Protein AF-A0AAW2T890-F1 (afdb_monomer_lite)

Sequence (134 aa):
MDVESGPPPLPPSPPPSSTTHSPITRLNSYVAKSRVGRRFKITERNTTFTTELRAGTATFLTMAYILAVNASILSDSGGTCSVSDCIPLCSDPSVSPADCVNRPNLRLVPPTSPANSSPSTPATPPVWRKPGKI

Secondary structure (DSSP, 8-state):
-----PPPPPPPPPP-------HHHHHHHHHHHSHHHHHHTTTTTT--HHHHHHHHHHHHHHHHHHHHHHHHHHHHTT----GGGSSPEESSTTS-HHHHTT-TT--EE--------------------PPP--

pLDDT: mean 71.13, std 16.73, range [35.78, 95.06]

InterPro domains:
  IPR045018 Azaguanine-like transporters [PTHR43337] (24-105)

Foldseek 3Di:
DDPPPDDDDDPPDPPDPDDPPDVQNVVQVVCCPDPNVVVVVCVVVVHTPVVVVVVVVVVVVVVVVVVVVVVVCCVVVPNDDDPVQQDFAKPDNVDDPVCQVVDPPIDGHRRDDDDDDPVPDDDDDDDDPPPDDD

Structure (mmCIF, N/CA/C/O backbone):
data_AF-A0AAW2T890-F1
#
_entry.id   AF-A0AAW2T890-F1
#
loop_
_atom_site.group_PDB
_atom_site.id
_atom_site.type_symbol
_atom_site.label_atom_id
_atom_site.label_alt_id
_atom_site.label_comp_id
_atom_site.label_asym_id
_atom_site.label_entity_id
_atom_site.label_seq_id
_atom_site.pdbx_PDB_ins_code
_atom_site.Cartn_x
_atom_site.Cartn_y
_atom_site.Cartn_z
_atom_site.occupancy
_atom_site.B_iso_or_equiv
_atom_site.auth_seq_id
_atom_site.auth_comp_id
_atom_site.auth_asym_id
_atom_site.auth_atom_id
_atom_site.pdbx_PDB_model_num
ATOM 1 N N . MET A 1 1 ? -1.557 26.501 67.292 1.00 51.91 1 MET A N 1
ATOM 2 C CA . MET A 1 1 ? -2.720 26.872 66.447 1.00 51.91 1 MET A CA 1
ATOM 3 C C . MET A 1 1 ? -2.373 26.361 65.074 1.00 51.91 1 MET A C 1
ATOM 5 O O . MET A 1 1 ? -1.928 27.106 64.213 1.00 51.91 1 MET A O 1
ATOM 9 N N . ASP A 1 2 ? -2.459 25.052 64.938 1.00 50.38 2 ASP A N 1
ATOM 10 C CA . ASP A 1 2 ? -1.908 24.328 63.810 1.00 50.38 2 ASP A CA 1
ATOM 11 C C . ASP A 1 2 ? -3.112 23.989 62.944 1.00 50.38 2 ASP A C 1
ATOM 13 O O . ASP A 1 2 ? -3.870 23.061 63.220 1.00 50.38 2 ASP A O 1
ATOM 17 N N . VAL A 1 3 ? -3.377 24.873 61.980 1.00 64.62 3 VAL A N 1
ATOM 18 C CA . VAL A 1 3 ? -4.395 24.655 60.955 1.00 64.62 3 VAL A CA 1
ATOM 19 C C . VAL A 1 3 ? -3.857 23.548 60.057 1.00 64.62 3 VAL A C 1
ATOM 21 O O . VAL A 1 3 ? -3.076 23.805 59.140 1.00 64.62 3 VAL A O 1
ATOM 24 N N . GLU A 1 4 ? -4.248 22.315 60.378 1.00 65.62 4 GLU A N 1
ATOM 25 C CA . GLU A 1 4 ? -4.163 21.131 59.522 1.00 65.62 4 GLU A CA 1
ATOM 26 C C . GLU A 1 4 ? -4.778 21.481 58.162 1.00 65.62 4 GLU A C 1
ATOM 28 O O . GLU A 1 4 ? -5.989 21.428 57.943 1.00 65.62 4 GLU A O 1
ATOM 33 N N . SER A 1 5 ? -3.918 21.937 57.258 1.00 63.44 5 SER A N 1
ATOM 34 C CA . SER A 1 5 ? -4.262 22.286 55.889 1.00 63.44 5 SER A CA 1
ATOM 35 C C . SER A 1 5 ? -4.198 20.998 55.082 1.00 63.44 5 SER A C 1
ATOM 37 O O . SER A 1 5 ? -3.229 20.739 54.370 1.00 63.44 5 SER A O 1
ATOM 39 N N . GLY A 1 6 ? -5.213 20.151 55.265 1.00 77.00 6 GLY A N 1
ATOM 40 C CA . GLY A 1 6 ? -5.371 18.932 54.484 1.00 77.00 6 GLY A CA 1
ATOM 41 C C . GLY A 1 6 ? -5.360 19.241 52.978 1.00 77.00 6 GLY A C 1
ATOM 42 O O . GLY A 1 6 ? -5.813 20.316 52.567 1.00 77.00 6 GLY A O 1
ATOM 43 N N . PRO A 1 7 ? -4.831 18.332 52.138 1.00 78.12 7 PRO A N 1
ATOM 44 C CA . PRO A 1 7 ? -4.754 18.550 50.701 1.00 78.12 7 PRO A CA 1
ATOM 45 C C . PRO A 1 7 ? -6.147 18.839 50.117 1.00 78.12 7 PRO A C 1
ATOM 47 O O . PRO A 1 7 ? -7.130 18.224 50.544 1.00 78.12 7 PRO A O 1
ATOM 50 N N . PRO A 1 8 ? -6.253 19.771 49.151 1.00 78.69 8 PRO A N 1
ATOM 51 C CA . PRO A 1 8 ? -7.528 20.134 48.555 1.00 78.69 8 PRO A CA 1
ATOM 52 C C . PRO A 1 8 ? -8.201 18.892 47.949 1.00 78.69 8 PRO A C 1
ATOM 54 O O . PRO A 1 8 ? -7.510 18.043 47.376 1.00 78.69 8 PRO A O 1
ATOM 57 N N . PRO A 1 9 ? -9.536 18.766 48.058 1.00 78.75 9 PRO A N 1
ATOM 58 C CA . PRO A 1 9 ? -10.257 17.657 47.453 1.00 78.75 9 PRO A CA 1
ATOM 59 C C . PRO A 1 9 ? -9.964 17.608 45.951 1.00 78.75 9 PRO A C 1
ATOM 61 O O . PRO A 1 9 ? -10.035 18.622 45.253 1.00 78.75 9 PRO A O 1
ATOM 64 N N . LEU A 1 10 ? -9.601 16.417 45.469 1.00 81.00 10 LEU A N 1
ATOM 65 C CA . LEU A 1 10 ? -9.367 16.173 44.050 1.00 81.00 10 LEU A CA 1
ATOM 66 C C . LEU A 1 10 ? -10.628 16.548 43.252 1.00 81.00 10 LEU A C 1
ATOM 68 O O . LEU A 1 10 ? -11.741 16.274 43.712 1.00 81.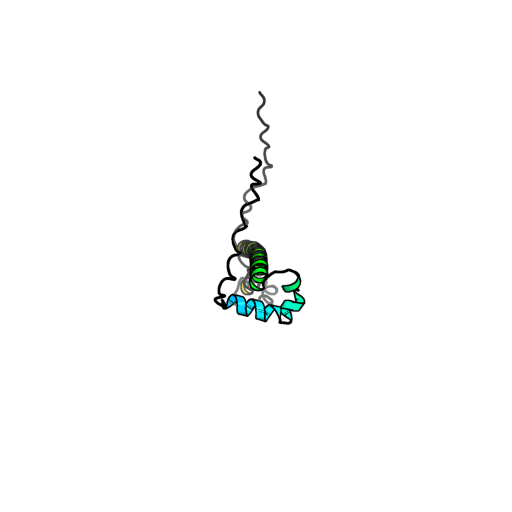00 10 LEU A O 1
ATOM 72 N N . PRO A 1 11 ? -10.482 17.158 42.062 1.00 82.06 11 PRO A N 1
ATOM 73 C CA . PRO A 1 11 ? -11.625 17.451 41.212 1.00 82.06 11 PRO A CA 1
ATOM 74 C C . PRO A 1 11 ? -12.380 16.153 40.878 1.00 82.06 11 PRO A C 1
ATOM 76 O O . PRO A 1 11 ? -11.744 15.106 40.707 1.00 82.06 11 PRO A O 1
ATOM 79 N N . PRO A 1 12 ? -13.722 16.195 40.767 1.00 80.06 12 PRO A N 1
ATOM 80 C CA . PRO A 1 12 ? -14.492 15.047 40.316 1.00 80.06 12 PRO A CA 1
ATOM 81 C C . PRO A 1 12 ? -13.976 14.605 38.945 1.00 80.06 12 PRO A C 1
ATOM 83 O O . PRO A 1 12 ? -13.719 15.431 38.064 1.00 80.06 12 PRO A O 1
ATOM 86 N N . SER A 1 13 ? -13.798 13.295 38.777 1.00 72.94 13 SER A N 1
ATOM 87 C CA . SER A 1 13 ? -13.437 12.708 37.492 1.00 72.94 13 SER A CA 1
ATOM 88 C C . SER A 1 13 ? -14.429 13.177 36.417 1.00 72.94 13 SER A C 1
ATOM 90 O O . SER A 1 13 ? -15.637 13.210 36.674 1.00 72.94 13 SER A O 1
ATOM 92 N N . PRO A 1 14 ? -13.955 13.570 35.219 1.00 78.25 14 PRO A N 1
ATOM 93 C CA . PRO A 1 14 ? -14.851 13.975 34.148 1.00 78.25 14 PRO A CA 1
ATOM 94 C C . PRO A 1 14 ? -15.838 12.834 33.842 1.00 78.25 14 PRO A C 1
ATOM 96 O O . PRO A 1 14 ? -15.431 11.665 33.841 1.00 78.25 14 PRO A O 1
ATOM 99 N N . PRO A 1 15 ? -17.126 13.139 33.595 1.00 71.62 15 PRO A N 1
ATOM 100 C CA . PRO A 1 15 ? -18.111 12.124 33.243 1.00 71.62 15 PRO A CA 1
ATOM 101 C C . PRO A 1 15 ? -17.660 11.377 31.979 1.00 71.62 15 PRO A C 1
ATOM 103 O O . PRO A 1 15 ? -17.049 11.993 31.099 1.00 71.62 15 PRO A O 1
ATOM 106 N N . PRO A 1 16 ? -17.951 10.067 31.855 1.00 62.84 16 PRO A N 1
ATOM 107 C CA . PRO A 1 16 ? -17.653 9.323 30.640 1.00 62.84 16 PRO A CA 1
ATOM 108 C C . PRO A 1 16 ? -18.335 10.029 29.468 1.00 62.84 16 PRO A C 1
ATOM 110 O O . PRO A 1 16 ? -19.558 10.170 29.429 1.00 62.84 16 PRO A O 1
ATOM 113 N N . SER A 1 17 ? -17.515 10.535 28.550 1.00 50.97 17 SER A N 1
ATOM 114 C CA . SER A 1 17 ? -17.951 11.281 27.381 1.00 50.97 17 SER A CA 1
ATOM 115 C C . SER A 1 17 ? -18.978 10.462 26.599 1.00 50.97 17 SER A C 1
ATOM 117 O O . SER A 1 17 ? -18.759 9.301 26.238 1.00 50.97 17 SER A O 1
ATOM 119 N N . SER A 1 18 ? -20.136 11.077 26.371 1.00 54.44 18 SER A N 1
ATOM 120 C CA . SER A 1 18 ? -21.231 10.545 25.572 1.00 54.44 18 SER A CA 1
ATOM 121 C C . SER A 1 18 ? -20.691 10.055 24.228 1.00 54.44 18 SER A C 1
ATOM 123 O O . SER A 1 18 ? -20.192 10.810 23.395 1.00 54.44 18 SER A O 1
ATOM 125 N N . THR A 1 19 ? -20.720 8.737 24.047 1.00 54.22 19 THR A N 1
ATOM 126 C CA . THR A 1 19 ? -20.101 8.070 22.906 1.00 54.22 19 THR A CA 1
ATOM 127 C C . THR A 1 19 ? -20.973 8.269 21.672 1.00 54.22 19 THR A C 1
ATOM 129 O O . THR A 1 19 ? -21.877 7.484 21.393 1.00 54.22 19 THR A O 1
ATOM 132 N N . THR A 1 20 ? -20.685 9.304 20.884 1.00 56.06 20 THR A N 1
ATOM 133 C CA . THR A 1 20 ? -21.065 9.324 19.469 1.00 56.06 20 THR A CA 1
ATOM 134 C C . THR A 1 20 ? -20.362 8.136 18.816 1.00 56.06 20 THR A C 1
ATOM 136 O O . THR A 1 20 ? -19.152 8.162 18.591 1.00 56.06 20 THR A O 1
ATOM 139 N N . HIS A 1 21 ? -21.090 7.039 18.590 1.00 62.34 21 HIS A N 1
ATOM 140 C CA . HIS A 1 21 ? -20.542 5.811 18.019 1.00 62.34 21 HIS A CA 1
ATOM 141 C C . HIS A 1 21 ? -20.075 6.058 16.578 1.00 62.34 21 HIS A C 1
ATOM 143 O O . HIS A 1 21 ? -20.822 5.869 15.621 1.00 62.34 21 HIS A O 1
ATOM 149 N N . SER A 1 22 ? -18.816 6.470 16.425 1.00 82.19 22 SER A N 1
ATOM 150 C CA . SER A 1 22 ? -18.155 6.589 15.128 1.00 82.19 22 SER A CA 1
ATOM 151 C C . SER A 1 22 ? -18.223 5.248 14.380 1.00 82.19 22 SER A C 1
ATOM 153 O O . SER A 1 22 ? -18.028 4.188 14.994 1.00 82.19 22 SER A O 1
ATOM 155 N N . PRO A 1 23 ? -18.469 5.249 13.056 1.00 84.06 23 PRO A N 1
ATOM 156 C CA . PRO A 1 23 ? -18.476 4.026 12.250 1.00 84.06 23 PRO A CA 1
ATOM 157 C C . PRO A 1 23 ? -17.157 3.251 12.373 1.00 84.06 23 PRO A C 1
ATOM 159 O O . PRO A 1 23 ? -17.159 2.021 12.378 1.00 84.06 23 PRO A O 1
ATOM 162 N N . ILE A 1 24 ? -16.041 3.955 12.587 1.00 85.38 24 ILE A N 1
ATOM 163 C CA . ILE A 1 24 ? -14.724 3.359 12.830 1.00 85.38 24 ILE A CA 1
ATOM 164 C C . ILE A 1 24 ? -14.715 2.539 14.127 1.00 85.38 24 ILE A C 1
ATOM 166 O O . ILE A 1 24 ? -14.199 1.423 14.153 1.00 85.38 24 ILE A O 1
ATOM 170 N N . THR A 1 25 ? -15.347 3.031 15.194 1.00 85.75 25 THR A N 1
ATOM 171 C CA . THR A 1 25 ? -15.462 2.313 16.474 1.00 85.75 25 THR A CA 1
ATOM 172 C C . THR A 1 25 ? -16.291 1.033 16.328 1.00 85.75 25 THR A C 1
ATOM 174 O O . THR A 1 25 ? -15.966 -0.002 16.922 1.00 85.75 25 THR A O 1
ATOM 177 N N . ARG A 1 26 ? -17.335 1.054 15.486 1.00 86.38 26 ARG A N 1
ATOM 178 C CA . ARG A 1 26 ? -18.135 -0.143 15.172 1.00 86.38 26 ARG A CA 1
ATOM 179 C C . ARG A 1 26 ? -17.328 -1.177 14.389 1.00 86.38 26 ARG A C 1
ATOM 181 O O . ARG A 1 26 ? -17.357 -2.353 14.733 1.00 86.38 26 ARG A O 1
ATOM 188 N N . LEU A 1 27 ? -16.567 -0.745 13.386 1.00 87.88 27 LEU A N 1
ATOM 189 C CA . LEU A 1 27 ? -15.694 -1.634 12.617 1.00 87.88 27 LEU A CA 1
ATOM 190 C C . LEU A 1 27 ? -14.585 -2.232 13.491 1.00 87.88 27 LEU A C 1
ATOM 192 O O . LEU A 1 27 ? -14.369 -3.439 13.456 1.00 87.88 27 LEU A O 1
ATOM 196 N N . ASN A 1 28 ? -13.947 -1.426 14.343 1.00 89.56 28 ASN A N 1
ATOM 197 C CA . ASN A 1 28 ? -12.910 -1.897 15.262 1.00 89.56 28 ASN A CA 1
ATOM 198 C C . ASN A 1 28 ? -13.437 -2.969 16.226 1.00 89.56 28 ASN A C 1
ATOM 200 O O . ASN A 1 28 ? -12.819 -4.022 16.376 1.00 89.56 28 ASN A O 1
ATOM 204 N N . SER A 1 29 ? -14.605 -2.743 16.833 1.00 87.50 29 SER A N 1
ATOM 205 C CA . SER A 1 29 ? -15.226 -3.714 17.745 1.00 87.50 29 SER A CA 1
ATOM 206 C C . SER A 1 29 ? -15.739 -4.972 17.031 1.00 87.50 29 SER A C 1
ATOM 208 O O . SER A 1 29 ? -15.638 -6.072 17.579 1.00 87.50 29 SER A O 1
ATOM 210 N N . TYR A 1 30 ? -16.239 -4.848 15.798 1.00 88.69 30 TYR A N 1
ATOM 211 C CA . TYR A 1 30 ? -16.651 -5.990 14.980 1.00 88.69 30 TYR A CA 1
ATOM 212 C C . TYR A 1 30 ? -15.455 -6.861 14.576 1.00 88.69 30 TYR A C 1
ATOM 214 O O . TYR A 1 30 ? -15.461 -8.080 14.767 1.00 88.69 30 TYR A O 1
ATOM 222 N N . VAL A 1 31 ? -14.385 -6.236 14.085 1.00 87.19 31 VAL A N 1
ATOM 223 C CA . VAL A 1 31 ? -13.176 -6.947 13.662 1.00 87.19 31 VA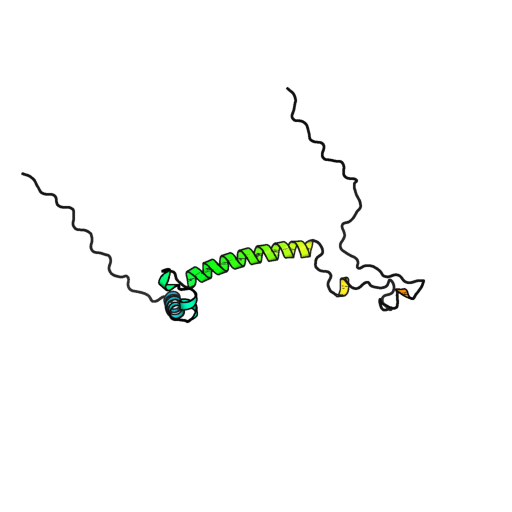L A CA 1
ATOM 224 C C . VAL A 1 31 ? -12.450 -7.565 14.857 1.00 87.19 31 VAL A C 1
ATOM 226 O O . VAL A 1 31 ? -11.971 -8.692 14.733 1.00 87.19 31 VAL A O 1
ATOM 229 N N . ALA A 1 32 ? -12.451 -6.923 16.029 1.00 86.81 32 ALA A N 1
ATOM 230 C CA . ALA A 1 32 ? -11.907 -7.507 17.259 1.00 86.81 32 ALA A CA 1
ATOM 231 C C . ALA A 1 32 ? -12.571 -8.852 17.623 1.00 86.81 32 ALA A C 1
ATOM 233 O O . ALA A 1 32 ? -11.894 -9.775 18.071 1.00 86.81 32 ALA A O 1
ATOM 234 N N . LYS A 1 33 ? -13.878 -9.005 17.363 1.00 86.69 33 LYS A N 1
ATOM 235 C CA . LYS A 1 33 ? -14.627 -10.255 17.605 1.00 86.69 33 LYS A CA 1
ATOM 236 C C . LYS A 1 33 ? -14.458 -11.302 16.494 1.00 86.69 33 LYS A C 1
ATOM 238 O O . LYS A 1 33 ? -14.734 -12.488 16.718 1.00 86.69 33 LYS A O 1
ATOM 243 N N . SER A 1 34 ? -14.005 -10.886 15.312 1.00 89.38 34 SER A N 1
ATOM 244 C CA . SER A 1 34 ? -13.795 -11.749 14.144 1.00 89.38 34 SER A CA 1
ATOM 245 C C . SER A 1 34 ? -12.579 -12.681 14.295 1.00 89.38 34 SER A C 1
ATOM 247 O O . SER A 1 34 ? -11.741 -12.522 15.187 1.00 89.38 34 SER A O 1
ATOM 249 N N . ARG A 1 35 ? -12.438 -13.656 13.383 1.00 88.81 35 ARG A N 1
ATOM 250 C CA . ARG A 1 35 ? -11.257 -14.545 13.329 1.00 88.81 35 ARG A CA 1
ATOM 251 C C . ARG A 1 35 ? -9.953 -13.769 13.113 1.00 88.81 35 ARG A C 1
ATOM 253 O O . ARG A 1 35 ? -8.923 -14.176 13.640 1.00 88.81 35 ARG A O 1
ATOM 260 N N . VAL A 1 36 ? -10.010 -12.649 12.389 1.00 86.38 36 VAL A N 1
ATOM 261 C CA . VAL A 1 36 ? -8.858 -11.770 12.136 1.00 86.38 36 VAL A CA 1
ATOM 262 C C . VAL A 1 36 ? -8.387 -11.136 13.446 1.00 86.38 36 VAL A C 1
ATOM 264 O O . VAL A 1 36 ? -7.216 -11.263 13.794 1.00 86.38 36 VAL A O 1
ATOM 267 N N . GLY A 1 37 ? -9.302 -10.568 14.239 1.00 86.44 37 GLY A N 1
ATOM 268 C CA . GLY A 1 37 ? -8.978 -9.997 15.552 1.00 86.44 37 GLY A CA 1
ATOM 269 C C . GLY A 1 37 ? -8.329 -11.003 16.509 1.00 86.44 37 GLY A C 1
ATOM 270 O O . GLY A 1 37 ? -7.356 -10.667 17.184 1.00 86.44 37 GLY A O 1
ATOM 271 N N . ARG A 1 38 ? -8.791 -12.263 16.492 1.00 86.25 38 ARG A N 1
ATOM 272 C CA . ARG A 1 38 ? -8.191 -13.364 17.272 1.00 86.25 38 ARG A CA 1
ATOM 273 C C . ARG A 1 38 ? -6.816 -13.785 16.756 1.00 86.25 38 ARG A C 1
ATOM 275 O O . ARG A 1 38 ? -5.939 -14.079 17.558 1.00 86.25 38 ARG A O 1
ATOM 282 N N . ARG A 1 39 ? -6.602 -13.804 15.435 1.00 87.75 39 ARG A N 1
ATOM 283 C CA . ARG A 1 39 ? -5.311 -14.184 14.835 1.00 87.75 39 ARG A CA 1
ATOM 284 C C . ARG A 1 39 ? -4.211 -13.173 15.152 1.00 87.75 39 ARG A C 1
ATOM 286 O O . ARG A 1 39 ? -3.084 -13.584 15.414 1.00 87.75 39 ARG A O 1
ATOM 293 N N . PHE A 1 40 ? -4.556 -11.886 15.136 1.00 85.06 40 PHE A N 1
ATOM 294 C CA . PHE A 1 40 ? -3.641 -10.779 15.418 1.00 85.06 40 PHE A CA 1
ATOM 295 C C . PHE A 1 40 ? -3.594 -10.379 16.900 1.00 85.06 40 PHE A C 1
ATOM 297 O O . PHE A 1 40 ? -2.757 -9.563 17.272 1.00 85.06 40 PHE A O 1
ATOM 304 N N . LYS A 1 41 ? -4.451 -10.967 17.752 1.00 86.81 41 LYS A N 1
ATOM 305 C CA . LYS A 1 41 ? -4.500 -10.707 19.204 1.00 86.81 41 LYS A CA 1
ATOM 306 C C . LYS A 1 41 ? -4.611 -9.210 19.532 1.00 86.81 41 LYS A C 1
ATOM 308 O O . LYS A 1 41 ? -3.985 -8.708 20.460 1.00 86.81 41 LYS A O 1
ATOM 313 N N . ILE A 1 42 ? -5.436 -8.498 18.764 1.00 87.25 42 ILE A N 1
ATOM 314 C CA . ILE A 1 42 ? -5.552 -7.029 18.807 1.00 87.25 42 ILE A CA 1
ATOM 315 C C . ILE A 1 42 ? -6.014 -6.550 20.197 1.00 87.25 42 ILE A C 1
ATOM 317 O O . ILE A 1 42 ? -5.485 -5.583 20.739 1.00 87.25 42 ILE A O 1
ATOM 321 N N . THR A 1 43 ? -6.946 -7.282 20.817 1.00 82.12 43 THR A N 1
ATOM 322 C CA . THR A 1 43 ? -7.446 -6.991 22.170 1.00 82.12 43 THR A CA 1
ATOM 323 C C . THR A 1 43 ? -6.398 -7.246 23.256 1.00 82.12 43 THR A C 1
ATOM 325 O O . THR A 1 43 ? -6.328 -6.476 24.203 1.00 82.12 43 THR A O 1
ATOM 328 N N . GLU A 1 44 ? -5.546 -8.271 23.113 1.00 87.00 44 GLU A N 1
ATOM 329 C CA . GLU A 1 44 ? -4.462 -8.546 24.077 1.00 87.00 44 GLU A CA 1
ATOM 330 C C . GLU A 1 44 ? -3.380 -7.453 24.040 1.00 87.00 44 GLU A C 1
ATOM 332 O O . GLU A 1 44 ? -2.721 -7.191 25.041 1.00 87.00 44 GLU A O 1
ATOM 337 N N . ARG A 1 45 ? -3.207 -6.797 22.886 1.00 85.56 45 ARG A N 1
ATOM 338 C CA . ARG A 1 45 ? -2.227 -5.721 22.675 1.00 85.56 45 ARG A CA 1
ATOM 339 C C . ARG A 1 45 ? -2.780 -4.322 22.949 1.00 85.56 45 ARG A C 1
ATOM 341 O O . ARG A 1 45 ? -2.040 -3.356 22.813 1.00 85.56 45 ARG A O 1
ATOM 348 N N . ASN A 1 46 ? -4.053 -4.206 23.335 1.00 85.75 46 ASN A N 1
ATOM 349 C CA . ASN A 1 46 ? -4.754 -2.930 23.521 1.00 85.75 46 ASN A CA 1
ATOM 350 C C . ASN A 1 46 ? -4.672 -1.993 22.296 1.00 85.75 46 ASN A C 1
ATOM 352 O O . ASN A 1 46 ? -4.679 -0.771 22.445 1.00 85.75 46 ASN A O 1
ATOM 356 N N . THR A 1 47 ? -4.600 -2.546 21.080 1.00 88.88 47 THR A N 1
ATOM 357 C CA . THR A 1 47 ? -4.588 -1.761 19.834 1.00 88.88 47 THR A CA 1
ATOM 358 C C . THR A 1 47 ? -5.924 -1.858 19.095 1.00 88.88 47 THR A C 1
ATOM 360 O O . THR A 1 47 ? -6.845 -2.552 19.527 1.00 88.88 47 THR A O 1
ATOM 363 N N . THR A 1 48 ? -6.091 -1.110 17.998 1.00 89.62 48 THR A N 1
ATOM 364 C CA . THR A 1 48 ? -7.302 -1.175 17.159 1.00 89.62 48 THR A CA 1
ATOM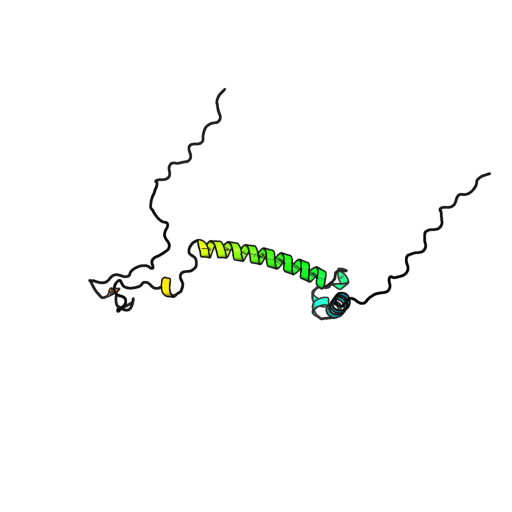 365 C C . THR A 1 48 ? -6.962 -1.651 15.757 1.00 89.62 48 THR A C 1
ATOM 367 O O . THR A 1 48 ? -5.869 -1.386 15.255 1.00 89.62 48 THR A O 1
ATOM 370 N N . PHE A 1 49 ? -7.915 -2.312 15.094 1.00 89.88 49 PHE A N 1
ATOM 371 C CA . PHE A 1 49 ? -7.717 -2.803 13.731 1.00 89.88 49 PHE A CA 1
ATOM 372 C C . PHE A 1 49 ? -7.321 -1.679 12.769 1.00 89.88 49 PHE A C 1
ATOM 374 O O . PHE A 1 49 ? -6.397 -1.853 11.984 1.00 89.88 49 PHE A O 1
ATOM 381 N N . THR A 1 50 ? -7.955 -0.507 12.858 1.00 88.88 50 THR A N 1
ATOM 382 C CA . THR A 1 50 ? -7.604 0.640 12.008 1.00 88.88 50 THR A CA 1
ATOM 383 C C . THR A 1 50 ? -6.187 1.159 12.233 1.00 88.88 50 THR A C 1
ATOM 385 O O . THR A 1 50 ? -5.542 1.585 11.277 1.00 88.88 50 THR A O 1
ATOM 388 N N . THR A 1 51 ? -5.690 1.116 13.473 1.00 90.00 51 THR A N 1
ATOM 389 C CA . THR A 1 51 ? -4.322 1.545 13.801 1.00 90.00 51 THR A CA 1
ATOM 390 C C . THR A 1 51 ? -3.297 0.589 13.196 1.00 90.00 51 THR A C 1
ATOM 392 O O . THR A 1 51 ? -2.382 1.026 12.503 1.00 90.00 51 THR A O 1
ATOM 395 N N . GLU A 1 52 ? -3.491 -0.713 13.404 1.00 90.19 52 GLU A N 1
ATOM 396 C CA . GLU A 1 52 ? -2.608 -1.763 12.882 1.00 90.19 52 GLU A CA 1
ATOM 397 C C . GLU A 1 52 ? -2.640 -1.822 11.353 1.00 90.19 52 GLU A C 1
ATOM 399 O O . GLU A 1 52 ? -1.602 -1.929 10.704 1.00 90.19 52 GLU A O 1
ATOM 404 N N . LEU A 1 53 ? -3.829 -1.684 10.757 1.00 91.44 53 LEU A N 1
ATOM 405 C CA . LEU A 1 53 ? -3.986 -1.637 9.308 1.00 91.44 53 LEU A CA 1
ATOM 406 C C . LEU A 1 53 ? -3.230 -0.444 8.722 1.00 91.44 53 LEU A C 1
ATOM 408 O O . LEU A 1 53 ? -2.498 -0.615 7.753 1.00 91.44 53 LEU A O 1
ATOM 412 N N . ARG A 1 54 ? -3.347 0.746 9.327 1.00 91.75 54 ARG A N 1
ATOM 413 C CA . ARG A 1 54 ? -2.607 1.932 8.878 1.00 91.75 54 ARG A CA 1
ATOM 414 C C . ARG A 1 54 ? -1.095 1.706 8.968 1.00 91.75 54 ARG A C 1
ATOM 416 O O . ARG A 1 54 ? -0.394 1.989 7.998 1.00 91.75 54 ARG A O 1
ATOM 423 N N . ALA A 1 55 ? -0.608 1.159 10.081 1.00 92.75 55 ALA A N 1
ATOM 424 C CA . ALA A 1 55 ? 0.807 0.835 10.252 1.00 92.75 55 ALA A CA 1
ATOM 425 C C . ALA A 1 55 ? 1.299 -0.156 9.180 1.00 92.75 55 ALA A C 1
ATOM 427 O O . ALA A 1 55 ? 2.284 0.116 8.495 1.00 92.75 55 ALA A O 1
ATOM 428 N N . GLY A 1 56 ? 0.562 -1.248 8.953 1.00 92.75 56 GLY A N 1
ATOM 429 C CA . GLY A 1 56 ? 0.888 -2.239 7.927 1.00 92.75 56 GLY A CA 1
ATOM 430 C C . GLY A 1 56 ? 0.854 -1.672 6.507 1.00 92.75 56 GLY A C 1
ATOM 431 O O . GLY A 1 56 ? 1.758 -1.942 5.719 1.00 92.75 56 GLY A O 1
ATOM 432 N N . THR A 1 57 ? -0.141 -0.837 6.181 1.00 95.06 57 THR A N 1
ATOM 433 C CA . THR A 1 57 ? -0.225 -0.189 4.861 1.00 95.06 57 THR A CA 1
ATOM 434 C C . THR A 1 57 ? 0.935 0.765 4.610 1.00 95.06 57 THR A C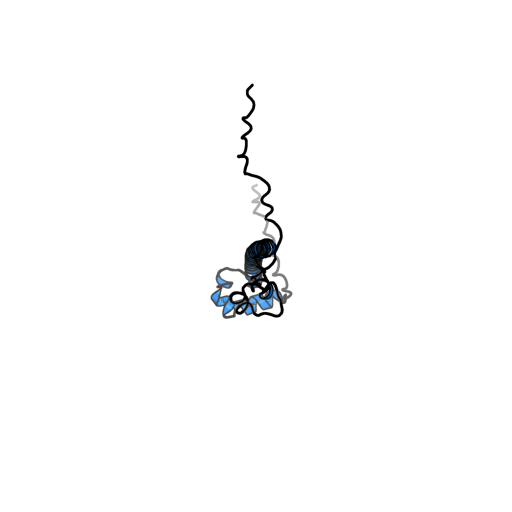 1
ATOM 436 O O . THR A 1 57 ? 1.453 0.783 3.501 1.00 95.06 57 THR A O 1
ATOM 439 N N . ALA A 1 58 ? 1.397 1.507 5.621 1.00 95.00 58 ALA A N 1
ATOM 440 C CA . ALA A 1 58 ? 2.550 2.389 5.475 1.00 95.00 58 ALA A CA 1
ATOM 441 C C . ALA A 1 58 ? 3.818 1.588 5.147 1.00 95.00 58 ALA A C 1
ATOM 443 O O . ALA A 1 58 ? 4.507 1.897 4.180 1.00 95.00 58 ALA A O 1
ATOM 444 N N . THR A 1 59 ? 4.088 0.508 5.885 1.00 94.25 59 THR A N 1
ATOM 445 C CA . THR A 1 59 ? 5.234 -0.371 5.607 1.00 94.25 59 THR A CA 1
ATOM 446 C C . THR A 1 59 ? 5.127 -1.039 4.239 1.00 94.25 59 THR A C 1
ATOM 448 O O . THR A 1 59 ? 6.114 -1.087 3.506 1.00 94.25 59 THR A O 1
ATOM 451 N N . PHE A 1 60 ? 3.937 -1.523 3.871 1.00 94.00 60 PHE A N 1
ATOM 452 C CA . PHE A 1 60 ? 3.696 -2.113 2.557 1.00 94.00 60 PHE A CA 1
ATOM 453 C C . PHE A 1 60 ? 3.972 -1.114 1.435 1.00 94.00 60 PHE A C 1
ATOM 455 O O . PHE A 1 60 ? 4.695 -1.449 0.505 1.00 94.00 60 PHE A O 1
ATOM 462 N N . LEU A 1 61 ? 3.459 0.115 1.543 1.00 93.25 61 LEU A N 1
ATOM 463 C CA . LEU A 1 61 ? 3.697 1.171 0.560 1.00 93.25 61 LEU A CA 1
ATOM 464 C C . LEU A 1 61 ? 5.178 1.535 0.464 1.00 93.25 61 LEU A C 1
ATOM 466 O O . LEU A 1 61 ? 5.674 1.707 -0.643 1.00 93.25 61 LEU A O 1
ATOM 470 N N . THR A 1 62 ? 5.906 1.590 1.581 1.00 93.94 62 THR A N 1
ATOM 471 C CA . THR A 1 62 ? 7.357 1.814 1.558 1.00 93.94 62 THR A CA 1
ATOM 472 C C . THR A 1 62 ? 8.076 0.692 0.812 1.00 93.94 62 THR A C 1
ATOM 474 O O . THR A 1 62 ? 8.864 0.970 -0.083 1.00 93.94 62 THR A O 1
ATOM 477 N N . MET A 1 63 ? 7.795 -0.577 1.125 1.00 91.25 63 MET A N 1
ATOM 478 C CA . MET A 1 63 ? 8.431 -1.707 0.433 1.00 91.25 63 MET A CA 1
ATOM 479 C C . MET A 1 63 ? 8.032 -1.768 -1.047 1.00 91.25 63 MET A C 1
ATOM 481 O O . MET A 1 63 ? 8.881 -2.000 -1.904 1.00 91.25 63 MET A O 1
ATOM 485 N N . ALA A 1 64 ? 6.763 -1.499 -1.357 1.00 88.44 64 ALA A N 1
ATOM 486 C CA . ALA A 1 64 ? 6.261 -1.410 -2.722 1.00 88.44 64 ALA A CA 1
ATOM 487 C C . ALA A 1 64 ? 6.929 -0.267 -3.494 1.00 88.44 64 ALA A C 1
ATOM 489 O O . ALA A 1 64 ? 7.281 -0.458 -4.650 1.00 88.44 64 ALA A O 1
ATOM 490 N N . TYR A 1 65 ? 7.169 0.884 -2.860 1.00 88.38 65 TYR A N 1
ATOM 491 C CA . TYR A 1 65 ? 7.911 1.995 -3.449 1.00 88.38 65 TYR A CA 1
ATOM 492 C C . TYR A 1 65 ? 9.366 1.616 -3.723 1.00 88.38 65 TYR A C 1
ATOM 494 O O . TYR A 1 65 ? 9.850 1.866 -4.819 1.00 88.38 65 TYR A O 1
ATOM 502 N N . ILE A 1 66 ? 10.050 0.950 -2.785 1.00 86.50 66 ILE A N 1
ATOM 503 C CA . ILE A 1 66 ? 11.421 0.467 -3.011 1.00 86.50 66 ILE A CA 1
ATOM 504 C C . ILE A 1 66 ? 11.471 -0.488 -4.209 1.00 86.50 66 ILE A C 1
ATOM 506 O O . ILE A 1 66 ? 12.325 -0.336 -5.076 1.00 86.50 66 ILE A O 1
ATOM 510 N N . LEU A 1 67 ? 10.541 -1.443 -4.300 1.00 81.75 67 LEU A N 1
ATOM 511 C CA . LEU A 1 67 ? 10.468 -2.359 -5.440 1.00 81.75 67 LEU A CA 1
ATOM 512 C C . LEU A 1 67 ? 10.111 -1.638 -6.741 1.00 81.75 67 LEU A C 1
ATOM 514 O O . LEU A 1 67 ? 10.731 -1.911 -7.760 1.00 81.75 67 LEU A O 1
ATOM 518 N N . ALA A 1 68 ? 9.149 -0.717 -6.715 1.00 78.19 68 ALA A N 1
ATOM 519 C CA . ALA A 1 68 ? 8.720 0.036 -7.886 1.00 78.19 68 ALA A CA 1
ATOM 520 C C . ALA A 1 68 ? 9.811 0.977 -8.393 1.00 78.19 68 ALA A C 1
ATOM 522 O O . ALA A 1 68 ? 9.977 1.081 -9.596 1.00 78.19 68 ALA A O 1
ATOM 523 N N . VAL A 1 69 ? 10.581 1.613 -7.509 1.00 75.75 69 VAL A N 1
ATOM 524 C CA . VAL A 1 69 ? 11.711 2.468 -7.892 1.00 75.75 69 VAL A CA 1
ATOM 525 C C . VAL A 1 69 ? 12.883 1.629 -8.383 1.00 75.75 69 VAL A C 1
ATOM 527 O O . VAL A 1 69 ? 13.488 1.948 -9.398 1.00 75.75 69 VAL A O 1
ATOM 530 N N . ASN A 1 70 ? 13.178 0.502 -7.738 1.00 65.06 70 ASN A N 1
ATOM 531 C CA . ASN A 1 70 ? 14.208 -0.405 -8.244 1.00 65.06 70 ASN A CA 1
ATOM 532 C C . ASN A 1 70 ? 13.801 -1.020 -9.598 1.00 65.06 70 ASN A C 1
ATOM 534 O O . ASN A 1 70 ? 14.645 -1.200 -10.473 1.00 65.06 70 ASN A O 1
ATOM 538 N N . ALA A 1 71 ? 12.509 -1.284 -9.813 1.00 59.75 71 ALA A N 1
ATOM 539 C CA . ALA A 1 71 ? 11.963 -1.747 -11.087 1.00 59.75 71 ALA A CA 1
ATOM 540 C C . ALA A 1 71 ? 11.822 -0.625 -12.130 1.00 59.75 71 ALA A C 1
ATOM 542 O O . ALA A 1 71 ? 11.978 -0.893 -13.320 1.00 59.75 71 ALA A O 1
ATOM 543 N N . SER A 1 72 ? 11.568 0.622 -11.724 1.00 57.78 72 SER A N 1
ATOM 544 C CA . SER A 1 72 ? 11.549 1.775 -12.626 1.00 57.78 72 SER A CA 1
ATOM 545 C C . SER A 1 72 ? 12.958 2.088 -13.106 1.00 57.78 72 SER A C 1
ATOM 547 O O . SER A 1 72 ? 13.128 2.388 -14.277 1.00 57.78 72 SER A O 1
ATOM 549 N N . ILE A 1 73 ? 13.977 1.906 -12.258 1.00 55.34 73 ILE A N 1
ATOM 550 C CA . ILE A 1 73 ? 15.380 1.964 -12.678 1.00 55.34 73 ILE A CA 1
ATOM 551 C C . ILE A 1 73 ? 15.727 0.794 -13.602 1.00 55.34 73 ILE A C 1
ATOM 553 O O . ILE A 1 73 ? 16.415 1.021 -14.588 1.00 55.34 73 ILE A O 1
ATOM 557 N N . LEU A 1 74 ? 15.232 -0.431 -13.375 1.00 49.00 74 LEU A N 1
ATOM 558 C CA . LEU A 1 74 ? 15.397 -1.503 -14.368 1.00 49.00 74 LEU A CA 1
ATOM 559 C C . LEU A 1 74 ? 14.690 -1.169 -15.689 1.00 49.00 74 LEU A C 1
ATOM 561 O O . LEU A 1 74 ? 15.253 -1.439 -16.740 1.00 49.00 74 LEU A O 1
ATOM 565 N N . SER A 1 75 ? 13.504 -0.559 -15.656 1.00 50.97 75 SER A N 1
ATOM 566 C CA . SER A 1 75 ? 12.751 -0.181 -16.861 1.00 50.97 75 SER A CA 1
ATOM 567 C C . SER A 1 75 ? 13.441 0.947 -17.640 1.00 50.97 75 SER A C 1
ATOM 569 O O . SER A 1 75 ? 13.591 0.820 -18.851 1.00 50.97 75 SER A O 1
ATOM 571 N N . ASP A 1 76 ? 13.959 1.970 -16.950 1.00 52.56 76 ASP A N 1
ATOM 572 C CA . ASP A 1 76 ? 14.747 3.070 -17.535 1.00 52.56 76 ASP A CA 1
ATOM 573 C C . ASP A 1 76 ? 16.190 2.662 -17.899 1.00 52.56 76 ASP A C 1
ATOM 575 O O . ASP A 1 76 ? 16.827 3.322 -18.716 1.00 52.56 76 ASP A O 1
ATOM 579 N N . SER A 1 77 ? 16.712 1.560 -17.343 1.00 51.81 77 SER A N 1
ATOM 580 C CA . SER A 1 77 ? 18.060 1.031 -17.635 1.00 51.81 77 SER A CA 1
ATOM 581 C C . SER A 1 77 ? 18.062 -0.189 -18.574 1.00 51.81 77 SER A C 1
ATOM 583 O O . SER A 1 77 ? 19.087 -0.861 -18.681 1.00 51.81 77 SER A O 1
ATOM 585 N N . GLY A 1 78 ? 16.952 -0.486 -19.268 1.00 54.69 78 GLY A N 1
ATOM 586 C CA . GLY A 1 78 ? 16.904 -1.500 -20.342 1.00 54.69 78 GLY A CA 1
ATOM 587 C C . GLY A 1 78 ? 16.067 -2.763 -20.077 1.00 54.69 78 GLY A C 1
ATOM 588 O O . GLY A 1 78 ? 16.241 -3.770 -20.756 1.00 54.69 78 GLY A O 1
ATOM 589 N N . GLY A 1 79 ? 15.159 -2.740 -19.105 1.00 54.19 79 GLY A N 1
ATOM 590 C CA . GLY A 1 79 ? 14.372 -3.894 -18.653 1.00 54.19 79 GLY A CA 1
ATOM 591 C C . GLY A 1 79 ? 13.044 -4.129 -19.372 1.00 54.19 79 GLY A C 1
ATOM 592 O O . GLY A 1 79 ? 12.312 -5.034 -18.981 1.00 54.19 79 GLY A O 1
ATOM 593 N N . THR A 1 80 ? 12.703 -3.353 -20.402 1.00 48.25 80 THR A N 1
ATOM 594 C CA . THR A 1 80 ? 11.491 -3.611 -21.196 1.00 48.25 80 THR A CA 1
ATOM 595 C C . THR A 1 80 ? 11.784 -3.527 -22.688 1.00 48.25 80 THR A C 1
ATOM 597 O O . THR A 1 80 ? 11.409 -2.583 -23.371 1.00 48.25 80 THR A O 1
ATOM 600 N N . CYS A 1 81 ? 12.424 -4.561 -23.231 1.00 53.44 81 CYS A N 1
ATOM 601 C CA . CYS A 1 81 ? 12.024 -4.948 -24.576 1.00 53.44 81 CYS A CA 1
ATOM 602 C C . CYS A 1 81 ? 10.583 -5.470 -24.466 1.00 53.44 81 CYS A C 1
ATOM 604 O O . CYS A 1 81 ? 10.298 -6.358 -23.656 1.00 53.44 81 CYS A O 1
ATOM 606 N N . SER A 1 82 ? 9.648 -4.915 -25.239 1.00 56.78 82 SER A N 1
ATOM 607 C CA . SER A 1 82 ? 8.405 -5.643 -25.498 1.00 56.78 82 SER A CA 1
ATOM 608 C C . SER A 1 82 ? 8.786 -6.966 -26.170 1.00 56.78 82 SER A C 1
ATOM 610 O O . SER A 1 82 ? 9.835 -7.042 -26.807 1.00 56.78 82 SER A O 1
ATOM 612 N N . VAL A 1 83 ? 7.986 -8.030 -26.052 1.00 55.69 83 VAL A N 1
ATOM 613 C CA . VAL A 1 83 ? 8.323 -9.342 -26.656 1.00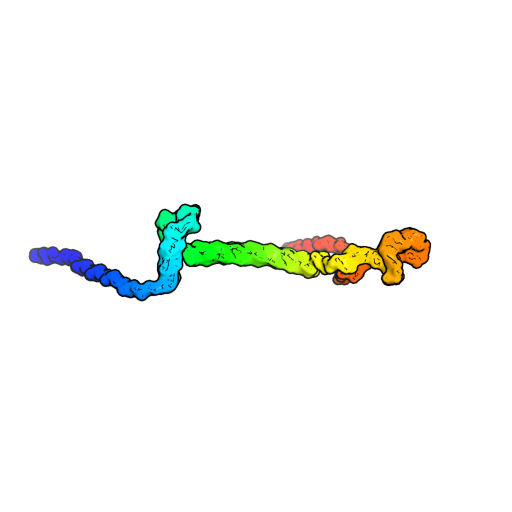 55.69 83 VAL A CA 1
ATOM 614 C C . VAL A 1 83 ? 8.668 -9.197 -28.149 1.00 55.69 83 VAL A C 1
ATOM 616 O O . VAL A 1 83 ? 9.534 -9.905 -28.654 1.00 55.69 83 VAL A O 1
ATOM 619 N N . SER A 1 84 ? 8.078 -8.208 -28.822 1.00 53.62 84 SER A N 1
ATOM 620 C CA . SER A 1 84 ? 8.359 -7.826 -30.209 1.00 53.62 84 SER A CA 1
ATOM 621 C C . SER A 1 84 ? 9.763 -7.250 -30.455 1.00 53.62 84 SER A C 1
ATOM 623 O O . SER A 1 84 ? 10.311 -7.452 -31.532 1.00 53.62 84 SER A O 1
ATOM 625 N N . ASP A 1 85 ? 10.360 -6.588 -29.462 1.00 58.12 85 ASP A N 1
ATOM 626 C CA . ASP A 1 85 ? 11.680 -5.940 -29.520 1.00 58.12 85 ASP A CA 1
ATOM 627 C C . ASP A 1 85 ? 12.791 -6.811 -28.918 1.00 58.12 85 ASP A C 1
ATOM 629 O O . ASP A 1 85 ? 13.924 -6.373 -28.793 1.00 58.12 85 ASP A O 1
ATOM 633 N N . CYS A 1 86 ? 12.490 -8.037 -28.490 1.00 58.09 86 CYS A N 1
ATOM 634 C CA . CYS A 1 86 ? 13.496 -9.010 -28.049 1.00 58.09 86 CYS A CA 1
ATOM 635 C C . CYS A 1 86 ? 13.633 -10.193 -29.020 1.00 58.09 86 CYS A C 1
ATOM 637 O O . CYS A 1 86 ? 14.471 -11.075 -28.819 1.00 58.09 86 CYS A O 1
ATOM 639 N N . ILE A 1 87 ? 12.836 -10.206 -30.090 1.00 66.00 87 ILE A N 1
ATOM 640 C CA . ILE A 1 87 ? 12.953 -11.179 -31.171 1.00 66.00 87 ILE A CA 1
ATOM 641 C C . ILE A 1 87 ? 13.980 -10.634 -32.173 1.00 66.00 87 ILE A C 1
ATOM 643 O O . ILE A 1 87 ? 13.818 -9.515 -32.659 1.00 66.00 87 ILE A O 1
ATOM 647 N N . PRO A 1 88 ? 15.045 -11.385 -32.501 1.00 67.38 88 PRO A N 1
ATOM 648 C CA . PRO A 1 88 ? 15.973 -10.969 -33.542 1.00 67.38 88 PRO A CA 1
ATOM 649 C C . PRO A 1 88 ? 15.226 -10.921 -34.881 1.00 67.38 88 PRO A C 1
ATOM 651 O O . PRO A 1 88 ? 14.730 -11.942 -35.358 1.00 67.38 88 PRO A O 1
ATOM 654 N N . LEU A 1 89 ? 15.121 -9.732 -35.476 1.00 70.50 89 LEU A N 1
ATOM 655 C CA . LEU A 1 89 ? 14.511 -9.553 -36.793 1.00 70.50 89 LEU A CA 1
ATOM 656 C C . LEU A 1 89 ? 15.543 -9.826 -37.887 1.00 70.50 89 LEU A C 1
ATOM 658 O O . LEU A 1 89 ? 16.739 -9.628 -37.702 1.00 70.50 89 LEU A O 1
ATOM 662 N N . CYS A 1 90 ? 15.095 -10.263 -39.057 1.00 75.69 90 CYS A N 1
ATOM 663 C CA . CYS A 1 90 ? 15.941 -10.293 -40.245 1.00 75.69 90 CYS A CA 1
ATOM 664 C C . CYS A 1 90 ? 16.082 -8.898 -40.850 1.00 75.69 90 CYS A C 1
ATOM 666 O O . CYS A 1 90 ? 15.169 -8.083 -40.757 1.00 75.69 90 CYS A O 1
ATOM 668 N N . SER A 1 91 ? 17.195 -8.640 -41.548 1.00 76.94 91 SER A N 1
ATOM 669 C CA . SER A 1 91 ? 17.332 -7.436 -42.388 1.00 76.94 91 SER A CA 1
ATOM 670 C C . SER A 1 91 ? 16.226 -7.314 -43.447 1.00 76.94 91 SER A C 1
ATOM 672 O O . SER A 1 91 ? 15.971 -6.216 -43.931 1.00 76.94 91 SER A O 1
ATOM 674 N N . ASP A 1 92 ? 15.569 -8.427 -43.785 1.00 77.00 92 ASP A N 1
ATOM 675 C CA . ASP A 1 92 ? 14.358 -8.472 -44.598 1.00 77.00 92 ASP A CA 1
ATOM 676 C C . ASP A 1 92 ? 13.151 -8.878 -43.719 1.00 77.00 92 ASP A C 1
ATOM 678 O O . ASP A 1 92 ? 13.130 -10.003 -43.211 1.00 77.00 92 ASP A O 1
ATOM 682 N N . PRO A 1 93 ? 12.143 -8.005 -43.532 1.00 70.69 93 PRO A N 1
ATOM 683 C CA . PRO A 1 93 ? 10.976 -8.273 -42.688 1.00 70.69 93 PRO A CA 1
ATOM 684 C C . PRO A 1 93 ? 10.010 -9.319 -43.268 1.00 70.69 93 PRO A C 1
ATOM 686 O O . PRO A 1 93 ? 9.072 -9.722 -42.584 1.00 70.69 93 PRO A O 1
ATOM 689 N N . SER A 1 94 ? 10.211 -9.766 -44.512 1.00 75.12 94 SER A N 1
ATOM 690 C CA . SER A 1 94 ? 9.401 -10.820 -45.136 1.00 75.12 94 SER A CA 1
ATOM 691 C C . SER A 1 94 ? 9.856 -12.243 -44.784 1.00 75.12 94 SER A C 1
ATOM 693 O O . SER A 1 94 ? 9.182 -13.212 -45.139 1.00 75.12 94 SER A O 1
ATOM 695 N N . VAL A 1 95 ? 10.988 -12.384 -44.083 1.00 75.19 95 VAL A N 1
ATOM 696 C CA . VAL A 1 95 ? 11.625 -13.672 -43.781 1.00 75.19 95 VAL A CA 1
ATOM 697 C C . VAL A 1 95 ? 11.583 -13.954 -42.281 1.00 75.19 95 VAL A C 1
ATOM 699 O O . VAL A 1 95 ? 11.867 -13.084 -41.458 1.00 75.19 95 VAL A O 1
ATOM 702 N N . SER A 1 96 ? 11.238 -15.192 -41.914 1.00 74.56 96 SER A N 1
ATOM 703 C CA . SER A 1 96 ? 11.216 -15.616 -40.513 1.00 74.56 96 SER A CA 1
ATOM 704 C C . SER A 1 96 ? 12.640 -15.637 -39.916 1.00 74.56 96 SER A C 1
ATOM 706 O O . SER A 1 96 ? 13.602 -15.946 -40.630 1.00 74.56 96 SER A O 1
ATOM 708 N N . PRO A 1 97 ? 12.822 -15.382 -38.605 1.00 72.19 97 PRO A N 1
ATOM 709 C CA . PRO A 1 97 ? 14.147 -15.413 -37.972 1.00 72.19 97 PRO A CA 1
ATOM 710 C C . PRO A 1 97 ? 14.884 -16.756 -38.113 1.00 72.19 97 PRO A C 1
ATOM 712 O O . PRO A 1 97 ? 16.114 -16.787 -38.139 1.00 72.19 97 PRO A O 1
ATOM 715 N N . ALA A 1 98 ? 14.147 -17.864 -38.243 1.00 75.50 98 ALA A N 1
ATOM 716 C CA . ALA A 1 98 ? 14.713 -19.197 -38.449 1.00 75.50 98 ALA A CA 1
ATOM 717 C C . ALA A 1 98 ? 15.281 -19.388 -39.869 1.00 75.50 98 ALA A C 1
ATOM 719 O O . ALA A 1 98 ? 16.303 -20.051 -40.041 1.00 75.50 98 ALA A O 1
ATOM 720 N N . ASP A 1 99 ? 14.666 -18.767 -40.879 1.00 79.31 99 ASP A N 1
ATOM 721 C CA . ASP A 1 99 ? 15.082 -18.887 -42.283 1.00 79.31 99 ASP A CA 1
ATOM 722 C C . ASP A 1 99 ? 16.202 -17.908 -42.661 1.00 79.31 99 ASP A C 1
ATOM 724 O O . ASP A 1 99 ? 16.919 -18.122 -43.641 1.00 79.31 99 ASP A O 1
ATOM 728 N N . CYS A 1 100 ? 16.397 -16.861 -41.855 1.00 80.19 100 CYS A N 1
ATOM 729 C CA . CYS A 1 100 ? 17.477 -15.884 -42.001 1.00 80.19 100 CYS A CA 1
ATOM 730 C C . CYS A 1 100 ? 18.860 -16.523 -42.082 1.00 80.19 100 CYS A C 1
ATOM 732 O O . CYS A 1 100 ? 19.668 -16.170 -42.935 1.00 80.19 100 CYS A O 1
ATOM 734 N N . VAL A 1 101 ? 19.130 -17.459 -41.164 1.00 79.94 101 VAL A N 1
ATOM 735 C CA . VAL A 1 101 ? 20.453 -18.072 -40.969 1.00 79.94 101 VAL A CA 1
ATOM 736 C C . VAL A 1 101 ? 20.831 -18.953 -42.162 1.00 79.94 101 VAL A C 1
ATOM 738 O O . VAL A 1 101 ? 22.008 -19.170 -42.432 1.00 79.94 101 VAL A O 1
ATOM 741 N N . ASN A 1 102 ? 19.829 -19.410 -42.916 1.00 82.50 102 ASN A N 1
ATOM 742 C CA . ASN A 1 102 ? 20.003 -20.279 -44.072 1.00 82.50 102 ASN A CA 1
ATOM 743 C C . ASN A 1 102 ? 20.223 -19.505 -45.381 1.00 82.50 102 ASN A C 1
ATOM 745 O O . ASN A 1 102 ? 20.518 -20.123 -46.405 1.00 82.50 102 ASN A O 1
ATOM 749 N N . ARG A 1 103 ? 20.081 -18.170 -45.388 1.00 80.81 103 ARG A N 1
ATOM 750 C CA . ARG A 1 103 ? 20.297 -17.356 -46.590 1.00 80.81 103 ARG A CA 1
ATOM 751 C C . ARG A 1 103 ? 21.618 -16.585 -46.523 1.00 80.81 103 ARG A C 1
ATOM 753 O O . ARG A 1 103 ? 21.798 -15.772 -45.625 1.00 80.81 103 ARG A O 1
ATOM 760 N N . PRO A 1 104 ? 22.502 -16.728 -47.527 1.00 80.00 104 PRO A N 1
ATOM 761 C CA . PRO A 1 104 ? 23.844 -16.142 -47.486 1.00 80.00 104 PRO A CA 1
ATOM 762 C C . PRO A 1 104 ? 23.865 -14.606 -47.559 1.00 80.00 104 PRO A C 1
ATOM 764 O O . PRO A 1 104 ? 24.861 -13.998 -47.189 1.00 80.00 104 PRO A O 1
ATOM 767 N N . ASN A 1 105 ? 22.780 -13.977 -48.028 1.00 83.81 105 ASN A N 1
ATOM 768 C CA . ASN A 1 105 ? 22.676 -12.521 -48.186 1.00 83.81 105 ASN A CA 1
ATOM 769 C C . ASN A 1 105 ? 21.854 -11.836 -47.082 1.00 83.81 105 ASN A C 1
ATOM 771 O O . ASN A 1 105 ? 21.625 -10.632 -47.160 1.00 83.81 105 ASN A O 1
ATOM 775 N N . LEU A 1 106 ? 21.351 -12.585 -46.095 1.00 80.25 106 LEU A N 1
ATOM 776 C CA . LEU A 1 106 ? 20.538 -12.037 -45.010 1.00 80.25 106 LEU A CA 1
ATOM 777 C C . LEU A 1 106 ? 21.279 -12.177 -43.685 1.00 80.25 106 LEU A C 1
ATOM 779 O O . LEU A 1 106 ? 22.073 -13.092 -43.478 1.00 80.25 106 LEU A O 1
ATOM 783 N N . ARG A 1 107 ? 21.009 -11.249 -42.768 1.00 76.50 107 ARG A N 1
ATOM 784 C CA . ARG A 1 107 ? 21.594 -11.253 -41.433 1.00 76.50 107 ARG A CA 1
ATOM 785 C C . ARG A 1 107 ? 20.519 -10.968 -40.396 1.00 76.50 107 ARG A C 1
ATOM 787 O O . ARG A 1 107 ? 19.625 -10.152 -40.617 1.00 76.50 107 ARG A O 1
ATOM 794 N N . LEU A 1 108 ? 20.646 -11.625 -39.247 1.00 76.56 108 LEU A N 1
ATOM 795 C CA . LEU A 1 108 ? 19.877 -11.289 -38.057 1.00 76.56 108 LEU A CA 1
ATOM 796 C C . LEU A 1 108 ? 20.323 -9.911 -37.556 1.00 76.56 108 LEU A C 1
ATOM 798 O O . LEU A 1 108 ? 21.499 -9.679 -37.260 1.00 76.56 108 LEU A O 1
ATOM 802 N N . VAL A 1 109 ? 19.375 -8.991 -37.497 1.00 74.69 109 VAL A N 1
ATOM 803 C CA . VAL A 1 109 ? 19.512 -7.676 -36.893 1.00 74.69 109 VAL A CA 1
ATOM 804 C C . VAL A 1 109 ? 19.166 -7.843 -35.411 1.00 74.69 109 VAL A C 1
ATOM 806 O O . VAL A 1 109 ? 18.035 -8.211 -35.081 1.00 74.69 109 VAL A O 1
ATOM 809 N N . PRO A 1 110 ? 20.130 -7.629 -34.498 1.00 64.62 110 PRO A N 1
ATOM 810 C CA . PRO A 1 110 ? 19.813 -7.548 -33.083 1.00 64.62 110 PRO A CA 1
ATOM 811 C C . PRO A 1 110 ? 18.830 -6.395 -32.868 1.00 64.62 110 PRO A C 1
ATOM 813 O O . PRO A 1 110 ? 18.960 -5.372 -33.549 1.00 64.62 110 PRO A O 1
ATOM 816 N N . PRO A 1 111 ? 17.873 -6.526 -31.940 1.00 60.19 111 PRO A N 1
ATOM 817 C CA . PRO A 1 111 ? 16.937 -5.453 -31.674 1.00 60.19 111 PRO A CA 1
ATOM 818 C C . PRO A 1 111 ? 17.672 -4.158 -31.325 1.00 60.19 111 PRO A C 1
ATOM 820 O O . PRO A 1 111 ? 18.496 -4.088 -30.412 1.00 60.19 111 PRO A O 1
ATOM 823 N N . THR A 1 112 ? 17.385 -3.128 -32.109 1.00 57.72 112 THR A N 1
ATOM 824 C CA . THR A 1 112 ? 17.788 -1.750 -31.856 1.00 57.72 112 THR A CA 1
ATOM 825 C C . THR A 1 112 ? 16.686 -1.165 -30.961 1.00 57.72 112 THR A C 1
ATOM 827 O O . THR A 1 112 ? 15.572 -1.028 -31.438 1.00 57.72 112 THR A O 1
ATOM 830 N N . SER A 1 113 ? 16.827 -0.776 -29.694 1.00 62.09 113 SER A N 1
ATOM 831 C CA . SER A 1 113 ? 17.965 -0.384 -28.860 1.00 62.09 113 SER A CA 1
ATOM 832 C C . SER A 1 113 ? 17.379 -0.003 -27.450 1.00 62.09 113 SER A C 1
ATOM 834 O O . SER A 1 113 ? 16.198 -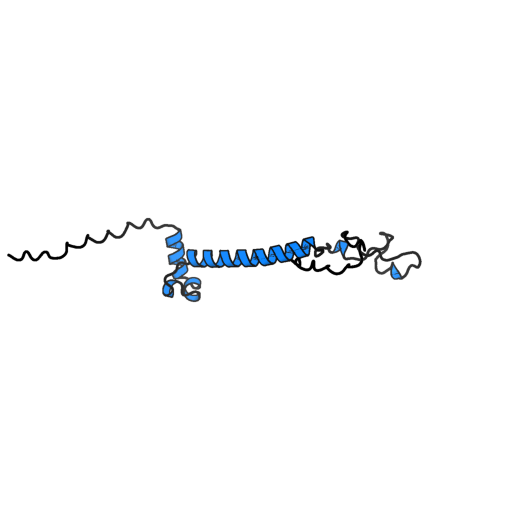0.275 -27.234 1.00 62.09 113 SER A O 1
ATOM 836 N N . PRO A 1 114 ? 18.110 0.632 -26.498 1.00 49.31 114 PRO A N 1
ATOM 837 C CA . PRO A 1 114 ? 18.411 2.051 -26.678 1.00 49.31 114 PRO A CA 1
ATOM 838 C C . PRO A 1 114 ? 19.887 2.403 -26.449 1.00 49.31 114 PRO A C 1
ATOM 840 O O . PRO A 1 114 ? 20.491 2.107 -25.426 1.00 49.31 114 PRO A O 1
ATOM 843 N N . ALA A 1 115 ? 20.461 3.067 -27.448 1.00 49.91 115 ALA A N 1
ATOM 844 C CA . ALA A 1 115 ? 21.275 4.267 -27.329 1.00 49.91 115 ALA A CA 1
ATOM 845 C C . ALA A 1 115 ? 21.835 4.583 -25.925 1.00 49.91 115 ALA A C 1
ATOM 847 O O . ALA A 1 115 ? 21.288 5.431 -25.233 1.00 49.91 115 ALA A O 1
ATOM 848 N N . ASN A 1 116 ? 22.959 3.967 -25.545 1.00 39.44 116 ASN A N 1
ATOM 849 C CA . ASN A 1 116 ? 24.146 4.675 -25.044 1.00 39.44 116 ASN A CA 1
ATOM 850 C C . ASN A 1 116 ? 25.310 3.691 -24.838 1.00 39.44 116 ASN A C 1
ATOM 852 O O . ASN A 1 116 ? 25.637 3.294 -23.723 1.00 39.44 116 ASN A O 1
ATOM 856 N N . SER A 1 117 ? 25.974 3.296 -25.916 1.00 38.41 117 SER A N 1
ATOM 857 C CA . SER A 1 117 ? 27.344 2.799 -25.799 1.00 38.41 117 SER A CA 1
ATOM 858 C C . SER A 1 117 ? 28.170 3.383 -26.929 1.00 38.41 117 SER A C 1
ATOM 860 O O . SER A 1 117 ? 28.677 2.677 -27.799 1.00 38.41 117 SER A O 1
ATOM 862 N N . SER A 1 118 ? 28.283 4.708 -26.926 1.00 35.78 118 SER A N 1
ATOM 863 C CA . SER A 1 118 ? 29.461 5.348 -27.495 1.00 35.78 118 SER A CA 1
ATOM 864 C C . SER A 1 118 ? 30.668 4.833 -26.701 1.00 35.78 118 SER A C 1
ATOM 866 O O . SER A 1 118 ? 30.701 5.040 -25.486 1.00 35.78 118 SER A O 1
ATOM 868 N N . PRO A 1 119 ? 31.678 4.183 -27.307 1.00 44.03 119 PRO A N 1
ATOM 869 C CA . PRO A 1 119 ? 32.943 3.937 -26.632 1.00 44.03 119 PRO A CA 1
ATOM 870 C C . PRO A 1 119 ? 33.739 5.249 -26.622 1.00 44.03 119 PRO A C 1
ATOM 872 O O . PRO A 1 119 ? 34.775 5.379 -27.263 1.00 44.03 119 PRO A O 1
ATOM 875 N N . SER A 1 120 ? 33.228 6.269 -25.937 1.00 39.94 120 SER A N 1
ATOM 876 C CA . SER A 1 120 ? 33.952 7.511 -25.701 1.00 39.94 120 SER A CA 1
ATOM 877 C C . SER A 1 120 ? 34.468 7.502 -24.272 1.00 39.94 120 SER A C 1
ATOM 879 O O . SER A 1 120 ? 33.780 7.926 -23.345 1.00 39.94 120 SER A O 1
ATOM 881 N N . THR A 1 121 ? 35.706 7.025 -24.149 1.00 38.25 121 THR A N 1
ATOM 882 C CA . THR A 1 121 ? 36.833 7.567 -23.361 1.00 38.25 121 THR A CA 1
ATOM 883 C C . THR A 1 121 ? 37.521 6.455 -22.555 1.00 38.25 121 THR A C 1
ATOM 885 O O . THR A 1 121 ? 36.880 5.840 -21.703 1.00 38.25 121 THR A O 1
ATOM 888 N N . PRO A 1 122 ? 38.820 6.174 -22.786 1.00 39.16 122 PRO A N 1
ATOM 889 C CA . PRO A 1 122 ? 39.579 5.287 -21.914 1.00 39.16 122 PRO A CA 1
ATOM 890 C C . PRO A 1 122 ? 39.613 5.883 -20.506 1.00 39.16 122 PRO A C 1
ATOM 892 O O . PRO A 1 122 ? 39.866 7.075 -20.335 1.00 39.16 122 PRO A O 1
ATOM 895 N N . ALA A 1 123 ? 39.344 5.041 -19.512 1.00 43.25 123 ALA A N 1
ATOM 896 C CA . ALA A 1 123 ? 39.409 5.376 -18.101 1.00 43.25 123 ALA A CA 1
ATOM 897 C C . ALA A 1 123 ? 40.778 5.983 -17.751 1.00 43.25 123 ALA A C 1
ATOM 899 O O . ALA A 1 123 ? 41.761 5.271 -17.547 1.00 43.25 123 ALA A O 1
ATOM 900 N N . THR A 1 124 ? 40.848 7.308 -17.664 1.00 47.31 124 THR A N 1
ATOM 901 C CA . THR A 1 124 ? 41.895 7.979 -16.903 1.00 47.31 124 THR A CA 1
ATOM 902 C C . THR A 1 124 ? 41.611 7.718 -15.422 1.00 47.31 124 THR A C 1
ATOM 904 O O . THR A 1 124 ? 40.511 8.014 -14.948 1.00 47.31 124 THR A O 1
ATOM 907 N N . PRO A 1 125 ? 42.554 7.125 -14.668 1.00 46.34 125 PRO A N 1
ATOM 908 C CA . PRO A 1 125 ? 42.351 6.886 -13.247 1.00 46.34 125 PRO A CA 1
ATOM 909 C C . PRO A 1 125 ? 42.197 8.224 -12.504 1.00 46.34 125 PRO A C 1
ATOM 911 O O . PRO A 1 125 ? 42.789 9.228 -12.915 1.00 46.34 125 PRO A O 1
ATOM 914 N N . PRO A 1 126 ? 41.425 8.267 -11.403 1.00 48.00 126 PRO A N 1
ATOM 915 C CA . PRO A 1 126 ? 41.227 9.493 -10.646 1.00 48.00 126 PRO A CA 1
ATOM 916 C C . PRO A 1 126 ? 42.568 9.991 -10.092 1.00 48.00 126 PRO A C 1
ATOM 918 O O . PRO A 1 126 ? 43.197 9.351 -9.248 1.00 48.00 126 PRO A O 1
ATOM 921 N N . VAL A 1 127 ? 43.007 11.158 -10.569 1.00 54.81 127 VAL A N 1
ATOM 922 C CA . VAL A 1 127 ? 44.121 11.908 -9.984 1.00 54.81 127 VAL A CA 1
ATOM 923 C C . VAL A 1 127 ? 43.665 12.399 -8.613 1.00 54.81 127 VAL A C 1
ATOM 925 O O . VAL A 1 127 ? 42.946 13.392 -8.494 1.00 54.81 127 VAL A O 1
ATOM 928 N N . TRP A 1 128 ? 44.075 11.695 -7.559 1.00 47.53 128 TRP A N 1
ATOM 929 C CA . TRP A 1 128 ? 43.965 12.185 -6.189 1.00 47.53 128 TRP A CA 1
ATOM 930 C C . TRP A 1 128 ? 44.773 13.477 -6.067 1.00 47.53 128 TRP A C 1
ATOM 932 O O . TRP A 1 128 ? 46.005 13.463 -6.042 1.00 47.53 128 TRP A O 1
ATOM 942 N N . ARG A 1 129 ? 44.072 14.612 -6.003 1.00 51.12 129 ARG A N 1
ATOM 943 C CA . ARG A 1 129 ? 44.669 15.911 -5.700 1.00 51.12 129 ARG A CA 1
ATOM 944 C C . ARG A 1 129 ? 45.214 15.829 -4.268 1.00 51.12 129 ARG A C 1
ATOM 946 O O . ARG A 1 129 ? 44.447 15.852 -3.309 1.00 51.12 129 ARG A O 1
ATOM 953 N N . LYS A 1 130 ? 46.532 15.643 -4.124 1.00 50.47 130 LYS A N 1
ATOM 954 C CA . LYS A 1 130 ? 47.234 15.693 -2.831 1.00 50.47 130 LYS A CA 1
ATOM 955 C C . LYS A 1 130 ? 46.838 16.997 -2.112 1.00 50.47 130 LYS A C 1
ATOM 957 O O . LYS A 1 130 ? 46.880 18.048 -2.755 1.00 50.47 130 LYS A O 1
ATOM 962 N N . PRO A 1 131 ? 46.453 16.959 -0.824 1.00 50.38 131 PRO A N 1
ATOM 963 C CA . PRO A 1 131 ? 46.183 18.175 -0.071 1.00 50.38 131 PRO A CA 1
ATOM 964 C C . PRO A 1 131 ? 47.470 18.997 0.044 1.00 50.38 131 PRO A C 1
ATOM 966 O O . PRO A 1 131 ? 48.566 18.442 0.152 1.00 50.38 131 PRO A O 1
ATOM 969 N N . GLY A 1 132 ? 47.306 20.316 -0.057 1.00 49.91 132 GLY A N 1
ATOM 970 C CA . GLY A 1 132 ? 48.375 21.300 -0.137 1.00 49.91 132 GLY A CA 1
ATOM 971 C C . GLY A 1 132 ? 49.430 21.136 0.952 1.00 49.91 132 GLY A C 1
ATOM 972 O O . GLY A 1 132 ? 49.124 20.939 2.126 1.00 49.91 132 GLY A O 1
ATOM 973 N N . LYS A 1 133 ? 50.684 21.232 0.518 1.00 47.81 133 LYS A N 1
ATOM 974 C CA . LYS A 1 133 ? 51.844 21.417 1.377 1.00 47.81 133 LYS A CA 1
ATOM 975 C C . LYS A 1 133 ? 51.953 22.920 1.660 1.00 47.81 133 LYS A C 1
ATOM 977 O O . LYS A 1 133 ? 52.092 23.692 0.713 1.00 47.81 133 LYS A O 1
ATOM 982 N N . ILE A 1 134 ? 51.797 23.294 2.927 1.00 49.59 134 ILE A N 1
ATOM 983 C CA . ILE A 1 134 ? 52.382 24.511 3.515 1.00 49.59 134 ILE A CA 1
ATOM 984 C C . ILE A 1 134 ? 53.907 24.428 3.464 1.00 49.59 134 ILE A C 1
ATOM 986 O O . ILE A 1 134 ? 54.432 23.295 3.596 1.00 49.59 134 ILE A O 1
#

Organism: NCBI:txid2727402

Radius of gyration: 35.46 Å; chains: 1; bounding box: 74×47×115 Å